Protein AF-A0A2M7D9C7-F1 (afdb_monomer)

pLDDT: mean 72.84, std 12.04, range [41.66, 87.62]

Mean predicted aligned error: 8.9 Å

Radius of gyration: 15.99 Å; Cα contacts (8 Å, |Δi|>4): 57; chains: 1; bounding box: 36×16×46 Å

Organism: NCBI:txid1974699

Foldseek 3Di:
DVVVVVVLLVVLVVLLVQLVVLLCVLVVVLVCCVPPDPPPDDVVSNVVSVVSNVSSVCSNVVSVVSNVD

Solvent-accessible surface area (backbone atoms only — not comparable to full-atom values): 3608 Å² total; per-residue (Å²): 118,67,70,62,53,54,49,52,55,48,49,38,53,48,39,29,51,49,10,48,48,36,26,49,57,23,38,52,51,40,50,47,53,73,76,72,44,97,59,90,69,62,67,70,58,58,52,50,25,51,51,39,23,52,51,10,47,52,36,27,52,52,19,50,57,61,63,78,105

Nearest PDB structures (foldseek):
  7a0g-assembly1_GGG  TM=8.008E-01  e=4.381E-01  Serratia marcescens
  7a0g-assembly1_EEE  TM=7.977E-01  e=1.677E+00  Serratia marcescens
  6grj-assembly1_E  TM=6.768E-01  e=1.328E+00  Aeromonas hydrophila
  4w4k-assembly1_A  TM=4.550E-01  e=3.580E+00  Mycobacterium tuberculosis str. Erdman = ATCC 35801
  4w4k-assembly2_C  TM=4.541E-01  e=5.710E+00  Mycobacterium tuberculosis str. Erdman = ATCC 35801

Sequence (69 aa):
MFVKITGLLGGKRAVKSLGAFCLALFGTCGLILSFGVDVLQPAWVIWIFWGGSILGFLLLIGGIFASDI

Structure (mmCIF, N/CA/C/O backbone):
data_AF-A0A2M7D9C7-F1
#
_entry.id   AF-A0A2M7D9C7-F1
#
loop_
_atom_site.group_PDB
_atom_site.id
_atom_site.type_symbol
_atom_site.label_atom_id
_atom_site.label_alt_id
_atom_site.label_comp_id
_atom_site.label_asym_id
_atom_site.label_entity_id
_atom_site.label_seq_id
_atom_site.pdbx_PDB_ins_code
_atom_site.Cartn_x
_atom_site.Cartn_y
_atom_site.Cartn_z
_atom_site.occupancy
_atom_site.B_iso_or_equiv
_atom_site.auth_seq_id
_atom_site.auth_comp_id
_atom_site.auth_asym_id
_atom_site.auth_atom_id
_atom_site.pdbx_PDB_model_num
ATOM 1 N N . MET A 1 1 ? -25.204 7.382 24.115 1.00 48.31 1 MET A N 1
ATOM 2 C CA . MET A 1 1 ? -23.812 6.887 24.262 1.00 48.31 1 MET A CA 1
ATOM 3 C C . MET A 1 1 ? -23.460 5.825 23.216 1.00 48.31 1 MET A C 1
ATOM 5 O O . MET A 1 1 ? -22.432 5.969 22.570 1.00 48.31 1 MET A O 1
ATOM 9 N N . PHE A 1 2 ? -24.338 4.844 22.962 1.00 41.66 2 PHE A N 1
ATOM 10 C CA . PHE A 1 2 ? -24.149 3.779 21.958 1.00 41.66 2 PHE A CA 1
ATOM 11 C C . PHE A 1 2 ? -23.793 4.249 20.532 1.00 41.66 2 PHE A C 1
ATOM 13 O O . PHE A 1 2 ? -22.911 3.663 19.917 1.00 41.66 2 PHE A O 1
ATOM 20 N N . VAL A 1 3 ? -24.380 5.348 20.039 1.00 50.44 3 VAL A N 1
ATOM 21 C CA . VAL A 1 3 ? -24.135 5.860 18.670 1.00 50.44 3 VAL A CA 1
ATOM 22 C C . VAL A 1 3 ? -22.669 6.272 18.428 1.00 50.44 3 VAL A C 1
ATOM 24 O O . VAL A 1 3 ? -22.132 6.067 17.341 1.00 50.44 3 VAL A O 1
ATOM 27 N N . LYS A 1 4 ? -21.983 6.806 19.452 1.00 49.50 4 LYS A N 1
ATOM 28 C CA . LYS A 1 4 ? -20.554 7.164 19.361 1.00 49.50 4 LYS A CA 1
ATOM 29 C C . LYS A 1 4 ? -19.660 5.923 19.283 1.00 49.50 4 LYS A C 1
ATOM 31 O O . LYS A 1 4 ? -18.665 5.934 18.566 1.00 49.50 4 LYS A O 1
ATOM 36 N N . ILE A 1 5 ? -20.035 4.855 19.987 1.00 54.62 5 ILE A N 1
ATOM 37 C CA . ILE A 1 5 ? -19.280 3.597 20.036 1.00 54.62 5 ILE A CA 1
ATOM 38 C C . ILE A 1 5 ? -19.396 2.867 18.691 1.00 54.62 5 ILE A C 1
ATOM 40 O O . ILE A 1 5 ? -18.384 2.448 18.135 1.00 54.62 5 ILE A O 1
ATOM 44 N N . 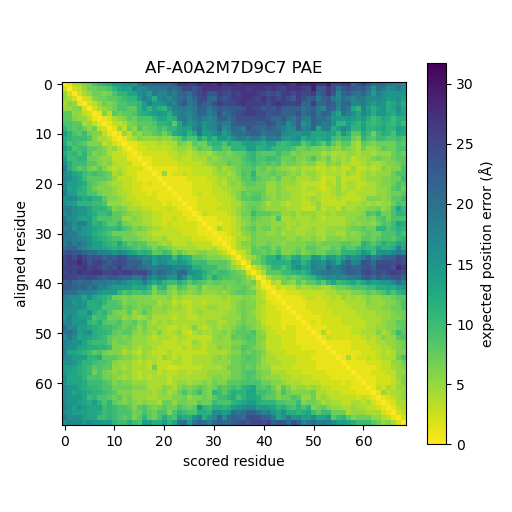THR A 1 6 ? -20.596 2.815 18.100 1.00 53.06 6 THR A N 1
ATOM 45 C CA . THR A 1 6 ? -20.803 2.251 16.754 1.00 53.06 6 THR A CA 1
ATOM 46 C C . THR A 1 6 ? -20.070 3.030 15.661 1.00 53.06 6 THR A C 1
ATOM 48 O O . THR A 1 6 ? -19.553 2.416 14.733 1.00 53.06 6 THR A O 1
ATOM 51 N N . GLY A 1 7 ? -19.965 4.360 15.778 1.00 57.47 7 GLY A N 1
ATOM 52 C CA . GLY A 1 7 ? -19.188 5.184 14.844 1.00 57.47 7 GLY A CA 1
ATOM 53 C C . GLY A 1 7 ? -17.679 4.925 14.925 1.00 57.47 7 GLY A C 1
ATOM 54 O O . GLY A 1 7 ? -17.019 4.806 13.896 1.00 57.47 7 GLY A O 1
ATOM 55 N N . LEU A 1 8 ? -17.143 4.753 16.138 1.00 58.16 8 LEU A N 1
ATOM 56 C CA . LEU A 1 8 ? -15.738 4.390 16.361 1.00 58.16 8 LEU A CA 1
ATOM 57 C C . LEU A 1 8 ? -15.416 2.977 15.849 1.00 58.16 8 LEU A C 1
ATOM 59 O O . LEU A 1 8 ? -14.417 2.789 15.158 1.00 58.16 8 LEU A O 1
ATOM 63 N N . LEU A 1 9 ? -16.283 1.997 16.117 1.00 58.91 9 LEU A N 1
ATOM 64 C CA . LEU A 1 9 ? -16.163 0.638 15.571 1.00 58.91 9 LEU A CA 1
ATOM 65 C C . LEU A 1 9 ? -16.279 0.615 14.036 1.00 58.91 9 LEU A C 1
ATOM 67 O O . LEU A 1 9 ? -15.523 -0.097 13.372 1.00 58.91 9 LEU A O 1
ATOM 71 N N . GLY A 1 10 ? -17.173 1.428 13.464 1.00 63.00 10 GLY A N 1
ATOM 72 C CA . GLY A 1 10 ? -17.310 1.603 12.017 1.00 63.00 10 GLY A CA 1
ATOM 73 C C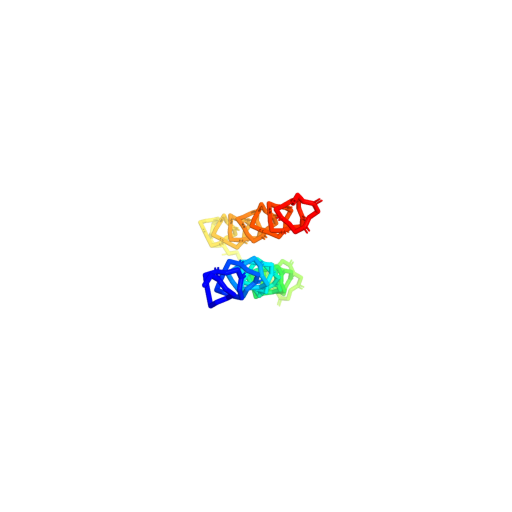 . GLY A 1 10 ? -16.063 2.219 11.378 1.00 63.00 10 GLY A C 1
ATOM 74 O O . GLY A 1 10 ? -15.584 1.715 10.363 1.00 63.00 10 GLY A O 1
ATOM 75 N N . GLY A 1 11 ? -15.484 3.242 12.014 1.00 62.84 11 GLY A N 1
ATOM 76 C CA . GLY A 1 11 ? -14.239 3.878 11.579 1.00 62.84 11 GLY A CA 1
ATOM 77 C C . GLY A 1 11 ? -13.049 2.917 11.585 1.00 62.84 11 GLY A C 1
ATOM 78 O O . GLY A 1 11 ? -12.323 2.839 10.598 1.00 62.84 11 GLY A O 1
ATOM 79 N N . LYS A 1 12 ? -12.892 2.104 12.637 1.00 66.88 12 LYS A N 1
ATOM 80 C CA . LYS A 1 12 ? -11.838 1.072 12.712 1.00 66.88 12 LYS A CA 1
ATOM 81 C C . LYS A 1 12 ? -11.949 0.053 11.568 1.00 66.88 12 LYS A C 1
ATOM 83 O O . LYS A 1 12 ? -10.955 -0.281 10.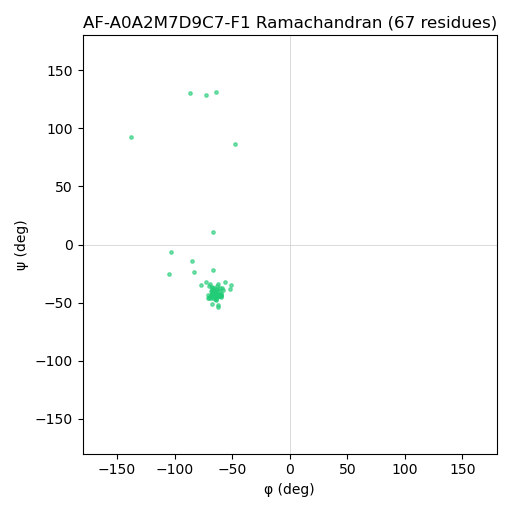921 1.00 66.88 12 LYS A O 1
ATOM 88 N N . ARG A 1 13 ? -13.172 -0.396 11.262 1.00 68.69 13 ARG A N 1
ATOM 89 C CA . ARG A 1 13 ? -13.436 -1.327 10.152 1.00 68.69 13 ARG A CA 1
ATOM 90 C C . ARG A 1 13 ? -13.187 -0.680 8.786 1.00 68.69 13 ARG A C 1
ATOM 92 O O . ARG A 1 13 ? -12.636 -1.335 7.902 1.00 68.69 13 ARG A O 1
ATOM 99 N N . ALA A 1 14 ? -13.529 0.599 8.637 1.00 72.62 14 ALA A N 1
ATOM 100 C CA . ALA A 1 14 ? -13.260 1.375 7.431 1.00 72.62 14 ALA A CA 1
ATOM 101 C C . ALA A 1 14 ? -11.754 1.551 7.182 1.00 72.62 14 ALA A C 1
ATOM 103 O O . ALA A 1 14 ? -11.315 1.359 6.054 1.00 72.62 14 ALA A O 1
ATOM 104 N N . VAL A 1 15 ? -10.946 1.817 8.217 1.00 72.94 15 VAL A N 1
ATOM 105 C CA . VAL A 1 15 ? -9.479 1.951 8.089 1.00 72.94 15 VAL A CA 1
ATOM 106 C C . VAL A 1 15 ? -8.829 0.629 7.675 1.00 72.94 15 VAL A C 1
ATOM 108 O O . VAL A 1 15 ? -8.018 0.610 6.751 1.00 72.94 15 VAL A O 1
ATOM 111 N N . LYS A 1 16 ? -9.237 -0.495 8.280 1.00 74.50 16 LYS A N 1
ATOM 112 C CA . LYS A 1 16 ? -8.753 -1.829 7.884 1.00 74.50 16 LYS A CA 1
ATOM 113 C C . LYS A 1 16 ? -9.137 -2.170 6.438 1.00 74.50 16 LYS A C 1
ATOM 115 O O . LYS A 1 16 ? -8.310 -2.681 5.687 1.00 74.50 16 LYS A O 1
ATOM 120 N N . SER A 1 17 ? -10.371 -1.852 6.038 1.00 77.81 17 SER A N 1
ATOM 121 C CA . SER A 1 17 ? -10.849 -2.045 4.662 1.00 77.81 17 SER A CA 1
ATOM 122 C C . SER A 1 17 ? -10.118 -1.149 3.660 1.00 77.81 17 SER A C 1
ATOM 124 O O . SER A 1 17 ? -9.818 -1.597 2.558 1.00 77.81 17 SER A O 1
ATOM 126 N N . LEU A 1 18 ? -9.821 0.098 4.032 1.00 78.38 18 LEU A N 1
ATOM 127 C CA . LEU A 1 18 ? -9.107 1.056 3.191 1.00 78.38 18 LEU A CA 1
ATOM 128 C C . LEU A 1 18 ? -7.646 0.636 2.996 1.00 78.38 18 LEU A C 1
ATOM 130 O O . LEU A 1 18 ? -7.165 0.627 1.868 1.00 78.38 18 LEU A O 1
ATOM 134 N N . GLY A 1 19 ? -6.965 0.216 4.068 1.00 80.19 19 GLY A N 1
ATOM 135 C CA . GLY A 1 19 ? -5.609 -0.328 3.988 1.00 80.19 19 GLY A CA 1
ATOM 136 C C . GLY A 1 19 ? -5.540 -1.574 3.103 1.00 80.19 19 GLY A C 1
ATOM 137 O O . GLY A 1 19 ? -4.669 -1.665 2.240 1.00 80.19 19 GLY A O 1
ATOM 138 N N . ALA A 1 20 ? -6.510 -2.488 3.237 1.00 80.25 20 ALA A N 1
ATOM 139 C CA . ALA A 1 20 ? -6.595 -3.697 2.411 1.00 80.25 20 ALA A CA 1
ATOM 140 C C . ALA A 1 20 ? -6.835 -3.359 0.939 1.00 80.25 20 ALA A C 1
ATOM 142 O O . ALA A 1 20 ? -6.208 -3.945 0.061 1.00 80.25 20 ALA A O 1
ATOM 143 N N . PHE A 1 21 ? -7.710 -2.388 0.678 1.00 81.94 21 PHE A N 1
ATOM 144 C CA . PHE A 1 21 ? -7.997 -1.910 -0.666 1.00 81.94 21 PHE A CA 1
ATOM 145 C C . PHE A 1 21 ? -6.770 -1.260 -1.314 1.00 81.94 21 PHE A C 1
ATOM 147 O O . PHE A 1 21 ? -6.422 -1.617 -2.434 1.00 81.94 21 PHE A O 1
ATOM 154 N N . CYS A 1 22 ? -6.071 -0.367 -0.607 1.00 83.75 22 CYS A N 1
ATOM 155 C CA . CYS A 1 22 ? -4.831 0.238 -1.095 1.00 83.75 22 CYS A CA 1
ATOM 156 C C . CYS A 1 22 ? -3.762 -0.822 -1.379 1.00 83.75 22 CYS A C 1
ATOM 158 O O . CYS A 1 22 ? -3.132 -0.790 -2.431 1.00 83.75 22 CYS A O 1
ATOM 160 N N . LEU A 1 23 ? -3.580 -1.787 -0.478 1.00 86.00 23 LEU A N 1
ATOM 161 C CA . LEU A 1 23 ? -2.571 -2.828 -0.646 1.00 86.00 23 LEU A CA 1
ATOM 162 C C . LEU A 1 23 ? -2.907 -3.769 -1.805 1.00 86.00 23 LEU A C 1
ATOM 164 O O . LEU A 1 23 ? -2.019 -4.120 -2.574 1.00 86.00 23 LEU A O 1
ATOM 168 N N . ALA A 1 24 ? -4.182 -4.119 -1.979 1.00 84.50 24 ALA A N 1
ATOM 169 C CA . ALA A 1 24 ? -4.632 -4.873 -3.139 1.00 84.50 24 ALA A CA 1
ATOM 170 C C . ALA A 1 24 ? -4.382 -4.079 -4.425 1.00 84.50 24 ALA A C 1
ATOM 172 O O . ALA A 1 24 ? -3.696 -4.569 -5.306 1.00 84.50 24 ALA A O 1
ATOM 173 N N . LEU A 1 25 ? -4.856 -2.836 -4.510 1.00 86.50 25 LEU A N 1
ATOM 174 C CA . LEU A 1 25 ? -4.831 -2.055 -5.746 1.00 86.50 25 LEU A CA 1
ATOM 175 C C . LEU A 1 25 ? -3.404 -1.670 -6.165 1.00 86.50 25 LEU A C 1
ATOM 177 O O . LEU A 1 25 ? -3.029 -1.862 -7.319 1.00 86.50 25 LEU A O 1
ATOM 181 N N . PHE A 1 26 ? -2.580 -1.181 -5.236 1.00 86.00 26 PHE A N 1
ATOM 182 C CA . PHE A 1 26 ? -1.188 -0.832 -5.533 1.00 86.00 26 PHE A CA 1
ATOM 183 C C . PHE A 1 26 ? -0.280 -2.063 -5.617 1.00 86.00 26 PHE A C 1
ATOM 185 O O . PHE A 1 26 ? 0.606 -2.092 -6.470 1.00 86.00 26 PHE A O 1
ATOM 192 N N . GLY A 1 27 ? -0.523 -3.092 -4.802 1.00 81.38 27 GLY A N 1
ATOM 193 C CA . GLY A 1 27 ? 0.269 -4.320 -4.795 1.00 81.38 27 GLY A CA 1
ATOM 194 C C . GLY A 1 27 ? 0.046 -5.173 -6.041 1.00 81.38 27 GLY A C 1
ATOM 195 O O . GLY A 1 27 ? 1.017 -5.593 -6.669 1.00 81.38 27 GLY A O 1
ATOM 196 N N . THR A 1 28 ? -1.208 -5.384 -6.465 1.00 82.88 28 THR A N 1
ATOM 197 C CA . THR A 1 28 ? -1.489 -6.141 -7.696 1.00 82.88 28 THR A CA 1
ATOM 198 C C . THR A 1 28 ? -1.013 -5.386 -8.928 1.00 82.88 28 THR A C 1
ATOM 200 O O . THR A 1 28 ? -0.395 -5.993 -9.796 1.00 82.88 28 THR A O 1
ATOM 203 N N . CYS A 1 29 ? -1.232 -4.068 -9.004 1.00 81.62 29 CYS A N 1
ATOM 204 C CA . CYS A 1 29 ? -0.735 -3.267 -10.125 1.00 81.62 29 CYS A CA 1
ATOM 205 C C . CYS A 1 29 ? 0.799 -3.228 -10.166 1.00 81.62 29 CYS A C 1
ATOM 207 O O . CYS A 1 29 ? 1.373 -3.372 -11.241 1.00 81.62 29 CYS A O 1
ATOM 209 N N . GLY A 1 30 ? 1.467 -3.108 -9.013 1.00 78.94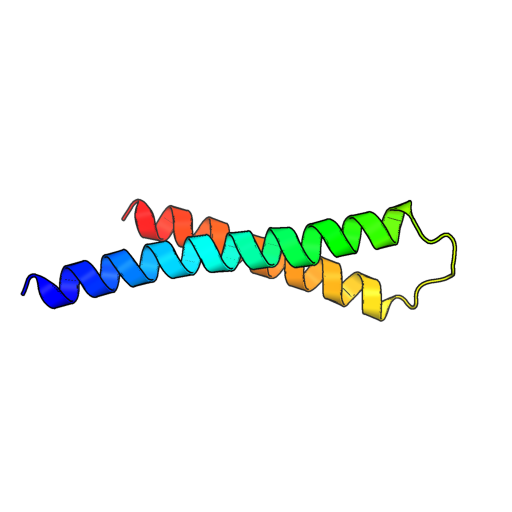 30 GLY A N 1
ATOM 210 C CA . GLY A 1 30 ? 2.926 -3.184 -8.918 1.00 78.94 30 GLY A CA 1
ATOM 211 C C . GLY A 1 30 ? 3.477 -4.537 -9.376 1.00 78.94 30 GLY A C 1
ATOM 212 O O . GLY A 1 30 ? 4.419 -4.576 -10.161 1.00 78.94 30 GLY A O 1
ATOM 213 N N . LEU A 1 31 ? 2.853 -5.646 -8.964 1.00 76.69 31 LEU A N 1
ATOM 214 C CA . LEU A 1 31 ? 3.233 -6.992 -9.411 1.00 76.69 31 LEU A CA 1
ATOM 215 C C . LEU A 1 31 ? 3.025 -7.176 -10.919 1.00 76.69 31 LEU A C 1
ATOM 217 O O . LEU A 1 31 ? 3.925 -7.652 -11.604 1.00 76.69 31 LEU A O 1
ATOM 221 N N . ILE A 1 32 ? 1.875 -6.760 -11.456 1.00 77.88 32 ILE A N 1
ATOM 222 C CA . ILE A 1 32 ? 1.592 -6.840 -12.899 1.00 77.88 32 ILE A CA 1
ATOM 223 C C . ILE A 1 32 ? 2.625 -6.038 -13.695 1.00 77.88 32 ILE A C 1
ATOM 225 O O . ILE A 1 32 ? 3.111 -6.514 -14.716 1.00 77.88 32 ILE A O 1
ATOM 229 N N . LEU A 1 33 ? 2.995 -4.848 -13.222 1.00 73.88 33 LEU A N 1
ATOM 230 C CA . LEU A 1 33 ? 3.996 -4.010 -13.879 1.00 73.88 33 LEU A CA 1
ATOM 231 C C . LEU A 1 33 ? 5.411 -4.594 -13.787 1.00 73.88 33 LEU A C 1
ATOM 233 O O . LEU A 1 33 ? 6.159 -4.445 -14.749 1.00 73.88 33 LEU A O 1
ATOM 237 N N . SER A 1 34 ? 5.761 -5.278 -12.693 1.00 69.81 34 SER A N 1
ATOM 238 C CA . SER A 1 34 ? 7.055 -5.961 -12.545 1.00 69.81 34 SER A CA 1
ATOM 239 C C . SER A 1 34 ? 7.189 -7.233 -13.385 1.00 69.81 34 SER A C 1
ATOM 241 O O . SER A 1 34 ? 8.302 -7.551 -13.788 1.00 69.81 34 SER A O 1
ATOM 243 N N . PHE A 1 35 ? 6.099 -7.971 -13.626 1.00 68.44 35 PHE A N 1
ATOM 244 C CA . PHE A 1 35 ? 6.146 -9.258 -14.341 1.00 68.44 35 PHE A CA 1
ATOM 245 C C . PHE A 1 35 ? 5.643 -9.199 -15.789 1.00 68.44 35 PHE A C 1
ATOM 247 O O . PHE A 1 35 ? 5.999 -10.061 -16.584 1.00 68.44 35 PHE A O 1
ATOM 254 N N . GLY A 1 36 ? 4.780 -8.241 -16.133 1.00 60.78 36 GLY A N 1
ATOM 255 C CA . GLY A 1 36 ? 4.048 -8.227 -17.404 1.00 60.78 36 GLY A CA 1
ATOM 256 C C . GLY A 1 36 ? 4.582 -7.262 -18.458 1.00 60.78 36 GLY A C 1
ATOM 257 O O . GLY A 1 36 ? 4.066 -7.249 -19.573 1.00 60.78 36 GLY A O 1
ATOM 258 N N . VAL A 1 37 ? 5.561 -6.419 -18.126 1.00 57.12 37 VAL A N 1
ATOM 259 C CA . VAL A 1 37 ? 6.002 -5.336 -19.008 1.00 57.12 37 VAL A CA 1
ATOM 260 C C . VAL A 1 37 ? 7.530 -5.248 -18.990 1.00 57.12 37 VAL A C 1
ATOM 262 O O . VAL A 1 37 ? 8.103 -4.512 -18.196 1.00 57.12 37 VAL A O 1
ATOM 265 N N . ASP A 1 38 ? 8.187 -5.936 -19.930 1.00 55.84 38 ASP A N 1
ATOM 266 C CA . ASP A 1 38 ? 9.631 -5.815 -20.237 1.00 55.84 38 ASP A CA 1
ATOM 267 C C . ASP A 1 38 ? 10.023 -4.439 -20.828 1.00 55.84 38 ASP A C 1
ATOM 269 O O . ASP A 1 38 ? 11.118 -4.236 -21.354 1.00 55.84 38 ASP A O 1
ATOM 273 N N . VAL A 1 39 ? 9.110 -3.467 -20.789 1.00 59.19 39 VAL A N 1
ATOM 274 C CA . VAL A 1 39 ? 9.346 -2.104 -21.258 1.00 59.19 39 VAL A CA 1
ATOM 275 C C . VAL A 1 39 ? 9.945 -1.322 -20.103 1.00 59.19 39 VAL A C 1
ATOM 277 O O . VAL A 1 39 ? 9.398 -1.339 -19.006 1.00 59.19 39 VAL A O 1
ATOM 280 N N . LEU A 1 40 ? 11.053 -0.627 -20.366 1.00 61.69 40 LEU A N 1
ATOM 281 C CA . LEU A 1 40 ? 11.780 0.251 -19.449 1.00 61.69 40 LEU A CA 1
ATOM 282 C C . LEU A 1 40 ? 10.819 1.222 -18.722 1.00 61.69 40 LEU A C 1
ATOM 284 O O . LEU A 1 40 ? 10.562 2.332 -19.187 1.00 61.69 40 LEU A O 1
ATOM 288 N N . GLN A 1 41 ? 10.235 0.796 -17.601 1.00 68.19 41 GLN A N 1
ATOM 289 C CA . GLN A 1 41 ? 9.311 1.627 -16.841 1.00 68.19 41 GLN A CA 1
ATOM 290 C C . GLN A 1 41 ? 10.119 2.714 -16.142 1.00 68.19 41 GLN A C 1
ATOM 292 O O . GLN A 1 41 ? 11.110 2.413 -15.468 1.00 68.19 41 GLN A O 1
ATOM 297 N N . PRO A 1 42 ? 9.732 3.989 -16.286 1.00 76.31 42 PRO A N 1
ATOM 298 C CA . PRO A 1 42 ? 10.465 5.056 -15.643 1.00 76.31 42 PRO A CA 1
ATOM 299 C C . PRO A 1 42 ? 10.356 4.88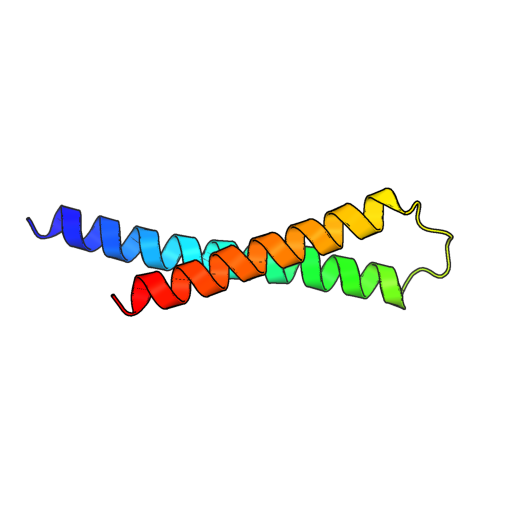3 -14.128 1.00 76.31 42 PRO A C 1
ATOM 301 O O . PRO A 1 42 ? 9.268 4.680 -13.587 1.00 76.31 42 PRO A O 1
ATOM 304 N N . ALA A 1 43 ? 11.503 4.949 -13.447 1.00 79.69 43 ALA A N 1
ATOM 305 C CA . ALA A 1 43 ? 11.641 4.523 -12.055 1.00 79.69 43 ALA A CA 1
ATOM 306 C C .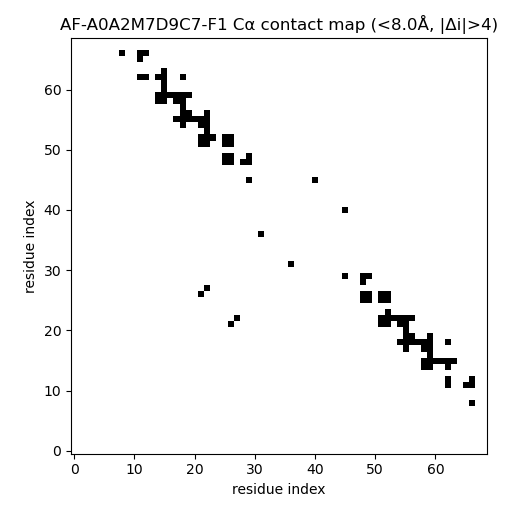 ALA A 1 43 ? 10.586 5.138 -11.119 1.00 79.69 43 ALA A C 1
ATOM 308 O O . ALA A 1 43 ? 10.112 4.465 -10.209 1.00 79.69 43 ALA A O 1
ATOM 309 N N . TRP A 1 44 ? 10.166 6.388 -11.363 1.00 82.31 44 TRP A N 1
ATOM 310 C CA . TRP A 1 44 ? 9.147 7.084 -10.568 1.00 82.31 44 TRP A CA 1
ATOM 311 C C . TRP A 1 44 ? 7.814 6.324 -10.475 1.00 82.31 44 TRP A C 1
ATOM 313 O O . TRP A 1 44 ? 7.163 6.379 -9.435 1.00 82.31 44 TRP A O 1
ATOM 323 N N . VAL A 1 45 ? 7.429 5.573 -11.511 1.00 80.94 45 VAL A N 1
ATOM 324 C CA . VAL A 1 45 ? 6.196 4.769 -11.524 1.00 80.94 45 VAL A CA 1
ATOM 325 C C . VAL A 1 45 ? 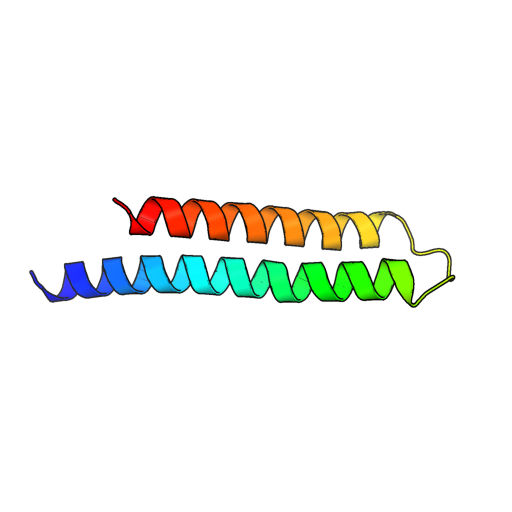6.296 3.635 -10.508 1.00 80.94 45 VAL A C 1
ATOM 327 O O . VAL A 1 45 ? 5.394 3.448 -9.695 1.00 80.94 45 VAL A O 1
ATOM 330 N N . ILE A 1 46 ? 7.429 2.929 -10.494 1.00 80.19 46 ILE A N 1
ATOM 331 C CA . ILE A 1 46 ? 7.697 1.831 -9.557 1.00 80.19 46 ILE A CA 1
ATOM 332 C C . ILE A 1 46 ? 7.662 2.352 -8.115 1.00 80.19 46 ILE A C 1
ATOM 334 O O . ILE A 1 46 ? 7.019 1.746 -7.256 1.00 80.19 46 ILE A O 1
ATOM 338 N N . TRP A 1 47 ? 8.274 3.516 -7.865 1.00 82.44 47 TRP A N 1
ATOM 339 C CA . TRP A 1 47 ? 8.255 4.164 -6.550 1.00 82.44 47 TRP A CA 1
ATOM 340 C C . TRP A 1 47 ? 6.837 4.512 -6.076 1.00 82.44 47 TRP A C 1
ATOM 342 O O . TRP A 1 47 ? 6.548 4.347 -4.892 1.00 82.44 47 TRP A O 1
ATOM 352 N N . ILE A 1 48 ? 5.935 4.934 -6.971 1.00 85.00 48 ILE A N 1
ATOM 353 C CA . ILE A 1 48 ? 4.530 5.207 -6.619 1.00 85.00 48 ILE A CA 1
ATOM 354 C C . ILE A 1 48 ? 3.809 3.924 -6.192 1.00 85.00 48 ILE A C 1
ATOM 356 O O . ILE A 1 48 ? 3.138 3.919 -5.160 1.00 85.00 48 ILE A O 1
ATOM 360 N N . PHE A 1 49 ? 3.954 2.827 -6.942 1.00 83.94 49 PHE A N 1
ATOM 361 C CA . PHE A 1 49 ? 3.281 1.564 -6.610 1.00 83.94 49 PHE A CA 1
ATOM 362 C C . PHE A 1 49 ? 3.829 0.923 -5.331 1.00 83.94 49 PHE A C 1
ATOM 364 O O . PHE A 1 49 ? 3.056 0.444 -4.495 1.00 83.94 49 PHE A O 1
ATOM 371 N N . TRP A 1 50 ? 5.146 0.971 -5.130 1.00 82.69 50 TRP A N 1
ATOM 372 C CA . TRP A 1 50 ? 5.771 0.533 -3.882 1.00 82.69 50 TRP A CA 1
ATOM 373 C C . TRP A 1 50 ? 5.343 1.408 -2.701 1.00 82.69 50 TRP A C 1
ATOM 375 O O . TRP A 1 50 ? 4.916 0.881 -1.674 1.00 82.69 50 TRP A O 1
ATOM 385 N N . GLY A 1 51 ? 5.372 2.734 -2.859 1.00 85.81 51 GLY A N 1
ATOM 386 C CA . GLY A 1 51 ? 4.931 3.681 -1.835 1.00 85.81 51 GLY A CA 1
ATOM 387 C C . GLY A 1 51 ? 3.463 3.487 -1.445 1.00 85.81 51 GLY A C 1
ATOM 388 O O . GLY A 1 51 ? 3.146 3.427 -0.257 1.00 85.81 51 GLY A O 1
ATOM 389 N N . GLY A 1 52 ? 2.575 3.304 -2.426 1.00 84.88 52 GLY A N 1
ATOM 390 C CA . GLY A 1 52 ? 1.158 3.011 -2.194 1.00 84.88 52 GLY A CA 1
ATOM 391 C C . GLY A 1 52 ? 0.930 1.676 -1.480 1.00 84.88 52 GLY A C 1
ATOM 392 O O . GLY A 1 52 ? 0.090 1.592 -0.583 1.00 84.88 52 GLY A O 1
ATOM 393 N N . SER A 1 53 ? 1.724 0.653 -1.807 1.00 83.94 53 SER A N 1
ATOM 394 C CA . SER A 1 53 ? 1.671 -0.656 -1.138 1.00 83.94 53 SER A CA 1
ATOM 395 C C . SER A 1 5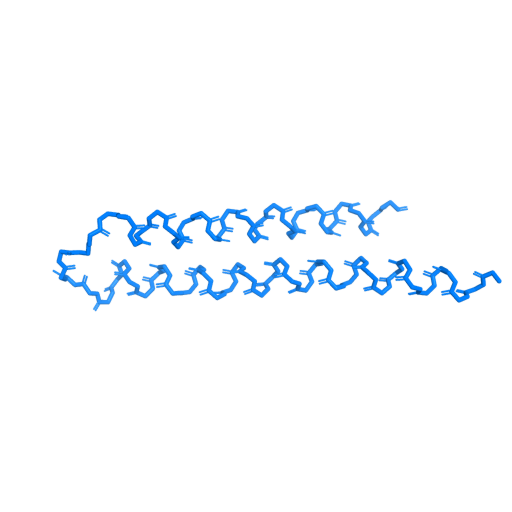3 ? 2.140 -0.574 0.320 1.00 83.94 53 SER A C 1
ATOM 397 O O . SER A 1 53 ? 1.489 -1.130 1.205 1.00 83.94 53 SER A O 1
ATOM 399 N N . ILE A 1 54 ? 3.216 0.174 0.592 1.00 87.62 54 ILE A N 1
ATOM 400 C CA . ILE A 1 54 ? 3.726 0.426 1.952 1.00 87.62 54 ILE A CA 1
ATOM 401 C C . ILE A 1 54 ? 2.696 1.203 2.780 1.00 87.62 54 ILE A C 1
ATOM 403 O O . ILE A 1 54 ? 2.421 0.841 3.924 1.00 87.62 54 ILE A O 1
ATOM 407 N N . LEU A 1 55 ? 2.085 2.241 2.203 1.00 86.94 55 LEU A N 1
ATOM 408 C CA . LEU A 1 55 ? 1.041 3.018 2.871 1.00 86.94 55 LEU A CA 1
ATOM 409 C C . LEU A 1 55 ? -0.180 2.145 3.196 1.00 86.94 55 LEU A C 1
ATOM 411 O O . LEU A 1 55 ? -0.685 2.184 4.319 1.00 86.94 55 LEU A O 1
ATOM 415 N N . GLY A 1 56 ? -0.620 1.316 2.243 1.00 85.00 56 GLY A N 1
ATOM 416 C CA . GLY A 1 56 ? -1.683 0.335 2.461 1.00 85.00 56 GLY A CA 1
ATOM 417 C C . GLY A 1 56 ? -1.352 -0.638 3.595 1.00 85.00 56 GLY A C 1
ATOM 418 O O . GLY A 1 56 ? -2.214 -0.934 4.421 1.00 85.00 56 GLY A O 1
ATOM 419 N N . PHE A 1 57 ? -0.092 -1.071 3.695 1.00 84.44 57 PHE A N 1
ATOM 420 C CA . PHE A 1 57 ? 0.369 -2.003 4.728 1.00 84.44 57 PHE A CA 1
ATOM 421 C C . PHE A 1 57 ? 0.364 -1.362 6.113 1.00 84.44 57 PHE A C 1
ATOM 423 O O . PHE A 1 57 ? -0.155 -1.951 7.059 1.00 84.44 57 PHE A O 1
ATOM 430 N N . LEU A 1 58 ? 0.857 -0.127 6.220 1.00 85.56 58 LEU A N 1
ATOM 431 C CA . LEU A 1 58 ? 0.820 0.650 7.459 1.00 85.56 58 LEU A CA 1
ATOM 432 C C . LEU A 1 58 ? -0.614 0.893 7.937 1.00 85.56 58 LEU A C 1
ATOM 434 O O . LEU A 1 58 ? -0.900 0.718 9.120 1.00 85.56 58 LEU A O 1
ATOM 438 N N . LEU A 1 59 ? -1.528 1.248 7.030 1.00 83.25 59 LEU A N 1
ATOM 439 C CA . LEU A 1 59 ? -2.944 1.440 7.357 1.00 83.25 59 LEU A CA 1
ATOM 440 C C . LEU A 1 59 ? -3.618 0.136 7.788 1.00 83.25 59 LEU A C 1
ATOM 442 O O . LEU A 1 59 ? -4.445 0.142 8.698 1.00 83.25 59 LEU A O 1
ATOM 446 N N . LEU A 1 60 ? -3.262 -0.984 7.161 1.00 84.06 60 LEU A N 1
ATOM 447 C CA . LEU A 1 60 ? -3.816 -2.291 7.494 1.00 84.06 60 LEU A CA 1
ATOM 448 C C . LEU A 1 60 ? -3.317 -2.781 8.856 1.00 84.06 60 LEU A C 1
ATOM 450 O O . LEU A 1 60 ? -4.128 -3.192 9.682 1.00 84.06 60 LEU A O 1
ATOM 454 N N . ILE A 1 61 ? -2.014 -2.668 9.118 1.00 83.06 61 ILE A N 1
ATOM 455 C CA . ILE A 1 61 ? -1.410 -2.982 10.417 1.00 83.06 61 ILE A CA 1
ATOM 456 C C . ILE A 1 61 ? -1.970 -2.067 11.503 1.00 83.06 61 ILE A C 1
ATOM 458 O O . ILE A 1 61 ? -2.478 -2.555 12.510 1.00 83.06 61 ILE A O 1
ATOM 462 N N . GLY A 1 62 ? -1.943 -0.751 11.285 1.00 77.38 62 GLY A N 1
ATOM 463 C CA . GLY A 1 62 ? -2.492 0.226 12.222 1.00 77.38 62 GLY A CA 1
ATOM 464 C C . GLY A 1 62 ? -3.982 -0.001 12.482 1.00 77.38 62 GLY A C 1
ATOM 465 O O . GLY A 1 62 ? -4.427 0.101 13.620 1.00 77.38 62 GLY A O 1
ATOM 466 N N . GLY A 1 63 ? -4.745 -0.392 11.457 1.00 72.25 63 GLY A N 1
ATOM 467 C CA . GLY A 1 63 ? -6.153 -0.767 11.579 1.00 72.25 63 GLY A CA 1
ATOM 468 C C . GLY A 1 63 ? -6.387 -2.061 12.365 1.00 72.25 63 GLY A C 1
ATOM 469 O O . GLY A 1 63 ? -7.365 -2.137 13.106 1.00 72.25 63 GLY A O 1
ATOM 470 N N . ILE A 1 64 ? -5.505 -3.061 12.240 1.00 74.31 64 ILE A N 1
ATOM 471 C CA . ILE A 1 64 ? -5.560 -4.305 13.029 1.00 74.31 64 ILE A CA 1
ATOM 472 C C . ILE A 1 64 ? -5.256 -4.006 14.499 1.00 74.31 64 ILE A C 1
ATOM 474 O O . ILE A 1 64 ? -6.085 -4.310 15.353 1.00 74.31 64 ILE A O 1
ATOM 478 N N . PHE A 1 65 ? -4.153 -3.313 14.794 1.00 67.62 65 PHE A N 1
ATOM 479 C CA . PHE A 1 65 ? -3.810 -2.936 16.169 1.00 67.62 65 PHE A CA 1
ATOM 480 C C . PHE A 1 65 ? -4.867 -2.027 16.808 1.00 67.62 65 PHE A C 1
ATOM 482 O O . PHE A 1 65 ? -5.232 -2.226 17.961 1.00 67.62 65 PHE A O 1
ATOM 489 N N . ALA A 1 66 ? -5.433 -1.075 16.061 1.00 65.00 66 ALA A N 1
ATOM 490 C CA . ALA A 1 66 ? -6.536 -0.251 16.552 1.00 65.00 66 ALA A CA 1
ATOM 491 C C . ALA A 1 66 ? -7.829 -1.048 16.795 1.00 65.00 66 ALA A C 1
ATOM 493 O O . ALA A 1 66 ? -8.692 -0.573 17.532 1.00 65.00 66 ALA A O 1
ATOM 494 N N . SER A 1 67 ? -8.006 -2.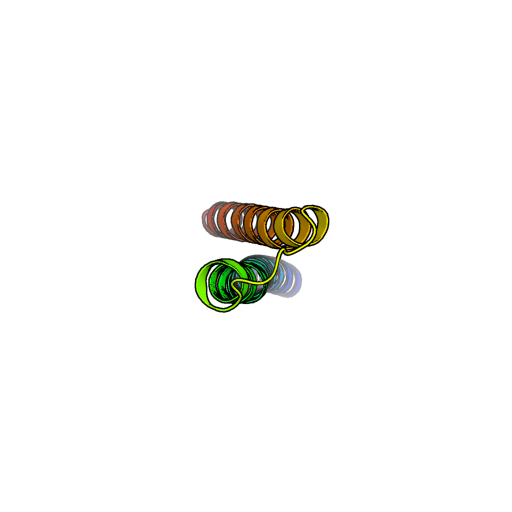215 16.163 1.00 59.69 67 SER A N 1
ATOM 495 C CA . SER A 1 67 ? -9.165 -3.086 16.390 1.00 59.69 67 SER A CA 1
ATOM 496 C C . SER A 1 67 ? -9.024 -4.000 17.609 1.00 59.69 67 SER A C 1
ATOM 498 O O . SER A 1 67 ? -10.052 -4.382 18.158 1.00 59.69 67 SER A O 1
ATOM 500 N N . ASP A 1 68 ? -7.792 -4.293 18.037 1.00 57.06 68 ASP A N 1
ATOM 501 C CA . ASP A 1 68 ? -7.495 -5.093 19.237 1.00 57.06 68 ASP A CA 1
ATOM 502 C C . ASP A 1 68 ? -7.487 -4.272 20.548 1.00 57.06 68 ASP A C 1
ATOM 504 O O . ASP A 1 68 ? -7.541 -4.855 21.629 1.00 57.06 68 ASP A O 1
ATOM 508 N N . ILE A 1 69 ? -7.451 -2.932 20.467 1.00 51.38 69 ILE A N 1
ATOM 509 C CA . ILE A 1 69 ? -7.610 -1.993 21.603 1.00 51.38 69 ILE A CA 1
ATOM 510 C C . ILE A 1 69 ? -9.072 -1.562 21.733 1.00 51.38 69 ILE A C 1
ATOM 512 O O . ILE A 1 69 ? -9.601 -1.535 22.864 1.00 51.38 69 ILE A O 1
#

Secondary structure (DSSP, 8-state):
-HHHHHHHHHHHHHHHHHHHHHHHHHHHHHHHHHHH--S---HHHHHHHHHHHHHHHHHHHHHHHHHH-